Protein AF-A0A645IPT7-F1 (afdb_monomer)

Sequence (85 aa):
MVVGPIKQALDNAREDYTMMVLPDHPTPLSLRTHTSDPVPFVLYQSIHQVTSGVTRYDEESAKKSGIFVQKGCELIDILIHGLPE

Structure (mmCIF, N/CA/C/O backbone):
data_AF-A0A645IPT7-F1
#
_entry.id   AF-A0A645IPT7-F1
#
loop_
_atom_site.group_PDB
_atom_si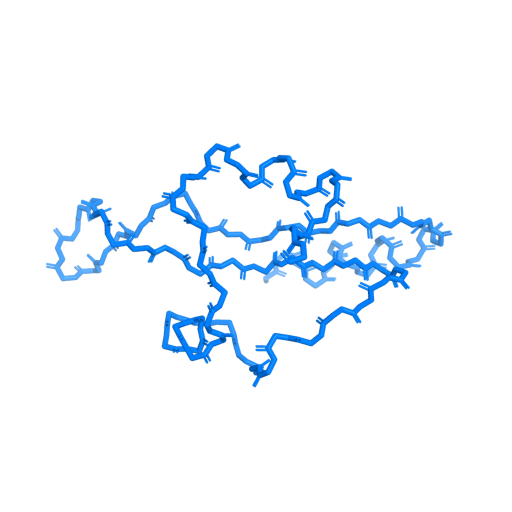te.id
_atom_site.type_symbol
_atom_site.label_atom_id
_atom_site.label_alt_id
_atom_site.label_comp_id
_atom_site.label_asym_id
_atom_site.label_entity_id
_atom_site.label_seq_id
_atom_site.pdbx_PDB_ins_code
_atom_site.Cartn_x
_atom_site.Cartn_y
_atom_sit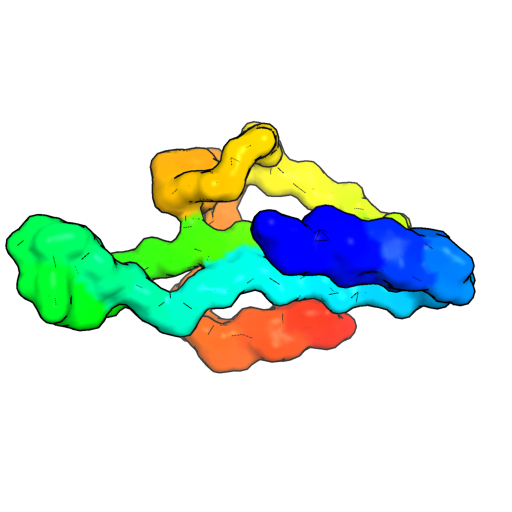e.Cartn_z
_atom_site.occupancy
_atom_site.B_iso_or_equiv
_atom_site.auth_seq_id
_atom_site.auth_comp_id
_atom_site.auth_asym_id
_atom_site.auth_atom_id
_atom_site.pdbx_PDB_model_num
ATOM 1 N N . MET A 1 1 ? 12.203 -10.263 3.069 1.00 66.94 1 MET A N 1
ATOM 2 C CA . MET A 1 1 ? 11.112 -9.368 2.620 1.00 66.94 1 MET A CA 1
ATOM 3 C C . MET A 1 1 ? 10.959 -9.540 1.110 1.00 66.94 1 MET A C 1
ATOM 5 O O . MET A 1 1 ? 11.984 -9.540 0.442 1.00 66.94 1 MET A O 1
ATOM 9 N N . VAL A 1 2 ? 9.747 -9.752 0.582 1.00 93.31 2 VAL A N 1
ATOM 10 C CA . VAL A 1 2 ? 9.527 -10.163 -0.830 1.00 93.31 2 VAL A CA 1
ATOM 11 C C . VAL A 1 2 ? 9.367 -9.005 -1.823 1.00 93.31 2 VAL A C 1
ATOM 13 O O . VAL A 1 2 ? 9.640 -9.183 -3.004 1.00 93.31 2 VAL A O 1
ATOM 16 N N . VAL A 1 3 ? 8.991 -7.811 -1.355 1.00 95.69 3 VAL A N 1
ATOM 17 C CA . VAL A 1 3 ? 8.716 -6.648 -2.223 1.00 95.69 3 VAL A CA 1
ATOM 18 C C . VAL A 1 3 ? 9.955 -6.207 -3.010 1.00 95.69 3 VAL A C 1
ATOM 20 O O . VAL A 1 3 ? 9.866 -5.971 -4.210 1.00 95.69 3 VAL A O 1
ATOM 23 N N . GLY A 1 4 ? 11.125 -6.149 -2.362 1.00 96.31 4 GLY A N 1
ATOM 24 C CA . GLY A 1 4 ? 12.384 -5.755 -3.009 1.00 96.31 4 GLY A CA 1
ATOM 25 C C . GLY A 1 4 ? 12.752 -6.631 -4.218 1.00 96.31 4 GLY A C 1
ATOM 26 O O . GLY A 1 4 ? 12.922 -6.090 -5.309 1.00 96.31 4 GLY A O 1
ATOM 27 N N . PRO A 1 5 ? 12.823 -7.970 -4.064 1.00 97.75 5 PRO A N 1
ATOM 28 C CA . PRO A 1 5 ? 13.050 -8.884 -5.183 1.00 97.75 5 PRO A CA 1
ATOM 29 C C . PRO A 1 5 ? 12.028 -8.760 -6.322 1.00 97.75 5 PRO A C 1
ATOM 31 O O . PRO A 1 5 ? 12.420 -8.791 -7.485 1.00 97.75 5 PRO A O 1
ATOM 34 N N . ILE A 1 6 ? 10.737 -8.581 -6.008 1.00 97.00 6 ILE A N 1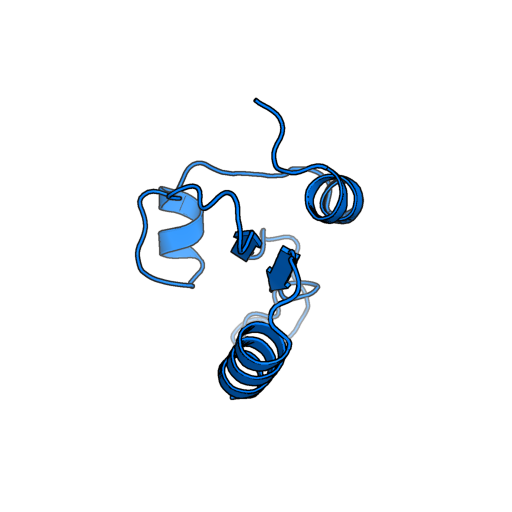
ATOM 35 C CA . ILE A 1 6 ? 9.686 -8.405 -7.026 1.00 97.00 6 ILE A CA 1
ATOM 36 C C . ILE A 1 6 ? 9.922 -7.117 -7.816 1.00 97.00 6 ILE A C 1
ATOM 38 O O . ILE A 1 6 ? 9.935 -7.148 -9.044 1.00 97.00 6 ILE A O 1
ATOM 42 N N . LYS A 1 7 ? 10.170 -5.997 -7.125 1.00 96.25 7 LYS A N 1
ATOM 43 C CA . LYS A 1 7 ? 10.467 -4.719 -7.778 1.00 96.25 7 LYS A CA 1
ATOM 44 C C . LYS A 1 7 ? 11.693 -4.834 -8.685 1.00 96.25 7 LYS A C 1
ATOM 46 O O . LYS A 1 7 ? 11.644 -4.400 -9.827 1.00 96.25 7 LYS A O 1
ATOM 51 N N . GLN A 1 8 ? 12.765 -5.462 -8.202 1.00 97.56 8 GLN A N 1
ATOM 52 C CA . GLN A 1 8 ? 13.984 -5.649 -8.988 1.00 97.56 8 GLN A CA 1
ATOM 53 C C . GLN A 1 8 ? 13.737 -6.486 -10.251 1.00 97.56 8 GLN A C 1
ATOM 55 O O . GLN A 1 8 ? 14.276 -6.170 -11.308 1.00 97.56 8 GLN A O 1
ATOM 60 N N . ALA A 1 9 ? 12.925 -7.541 -10.161 1.00 97.62 9 ALA A N 1
ATOM 61 C CA . ALA A 1 9 ? 12.565 -8.350 -11.321 1.00 97.62 9 ALA A CA 1
ATOM 62 C C . ALA A 1 9 ? 11.750 -7.549 -12.351 1.00 97.62 9 ALA A C 1
ATOM 64 O O . ALA A 1 9 ? 12.045 -7.632 -13.541 1.00 97.62 9 ALA A O 1
ATOM 65 N N . LEU A 1 10 ? 10.785 -6.741 -11.899 1.00 96.75 10 LEU A N 1
ATOM 66 C CA . LEU A 1 10 ? 9.986 -5.866 -12.765 1.00 96.75 10 LEU A CA 1
ATOM 67 C C . LEU A 1 10 ? 10.843 -4.772 -13.422 1.00 96.75 10 LEU A C 1
ATOM 69 O O . LEU A 1 10 ? 10.760 -4.576 -14.630 1.00 96.75 10 LEU A O 1
ATOM 73 N N . ASP A 1 11 ? 11.738 -4.130 -12.665 1.00 96.31 11 ASP A N 1
ATOM 74 C CA . ASP A 1 11 ? 12.691 -3.149 -13.203 1.00 96.31 11 ASP A CA 1
ATOM 75 C C . ASP A 1 11 ? 13.585 -3.782 -14.294 1.00 96.31 11 ASP A C 1
ATOM 77 O O . ASP A 1 11 ? 13.839 -3.179 -15.338 1.00 96.31 11 ASP A O 1
ATOM 81 N N . ASN A 1 12 ? 14.041 -5.022 -14.080 1.00 98.06 12 ASN A N 1
ATOM 82 C CA . ASN A 1 12 ? 14.877 -5.753 -15.036 1.00 98.06 12 ASN A CA 1
ATOM 83 C C . ASN A 1 12 ? 14.118 -6.207 -16.292 1.00 98.06 12 ASN A C 1
ATOM 85 O O . ASN A 1 12 ? 14.750 -6.378 -17.336 1.00 98.06 12 ASN A O 1
ATOM 89 N N . ALA A 1 13 ? 12.798 -6.396 -16.206 1.00 97.38 13 ALA A N 1
ATOM 90 C CA . ALA A 1 13 ? 11.956 -6.729 -17.354 1.00 97.38 13 ALA A CA 1
ATOM 91 C C . ALA A 1 13 ? 11.848 -5.566 -18.353 1.00 97.38 13 ALA A C 1
ATOM 93 O O . ALA A 1 13 ? 11.586 -5.804 -19.528 1.00 97.38 13 ALA A O 1
ATOM 94 N N . ARG A 1 14 ? 12.129 -4.327 -17.912 1.00 95.00 14 ARG A N 1
ATOM 95 C CA . ARG A 1 14 ? 12.034 -3.099 -18.724 1.00 95.00 14 ARG A CA 1
ATOM 96 C C . ARG A 1 14 ? 10.642 -2.887 -19.330 1.00 95.00 14 ARG A C 1
ATOM 98 O O . ARG A 1 14 ? 10.528 -2.353 -20.431 1.00 95.00 14 ARG A O 1
ATOM 105 N N . GLU A 1 15 ? 9.612 -3.298 -18.601 1.00 95.69 15 GLU A N 1
ATOM 106 C CA . GLU A 1 15 ? 8.213 -3.048 -18.935 1.00 95.69 15 GLU A CA 1
ATOM 107 C C . GLU A 1 15 ? 7.606 -2.052 -17.950 1.00 95.69 15 GLU A C 1
ATOM 109 O O . GLU A 1 15 ? 8.013 -1.976 -16.786 1.00 95.69 15 GLU A O 1
A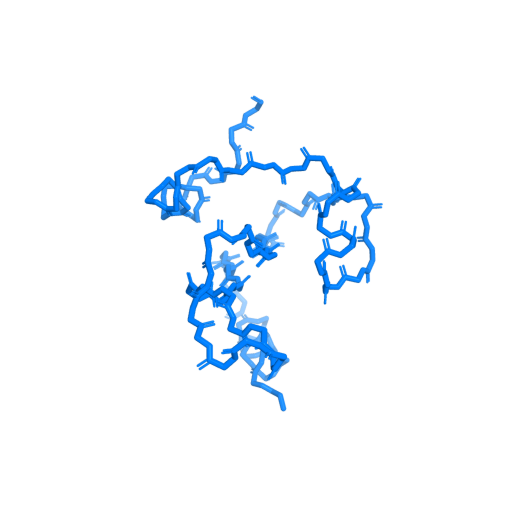TOM 114 N N . ASP A 1 16 ? 6.611 -1.307 -18.418 1.00 95.88 16 ASP A N 1
ATOM 115 C CA . ASP A 1 16 ? 5.853 -0.403 -17.570 1.00 95.88 16 ASP A CA 1
ATOM 116 C C . ASP A 1 16 ? 4.984 -1.219 -16.614 1.00 95.88 16 ASP A C 1
ATOM 118 O O . ASP A 1 16 ? 4.210 -2.088 -17.017 1.00 95.88 16 ASP A O 1
ATOM 122 N N . TYR A 1 17 ? 5.099 -0.923 -15.325 1.00 96.06 17 TYR A N 1
ATOM 123 C CA . TYR A 1 17 ? 4.295 -1.563 -14.293 1.00 96.06 17 TYR A CA 1
ATOM 124 C C . TYR A 1 17 ? 3.752 -0.574 -13.266 1.00 96.06 17 T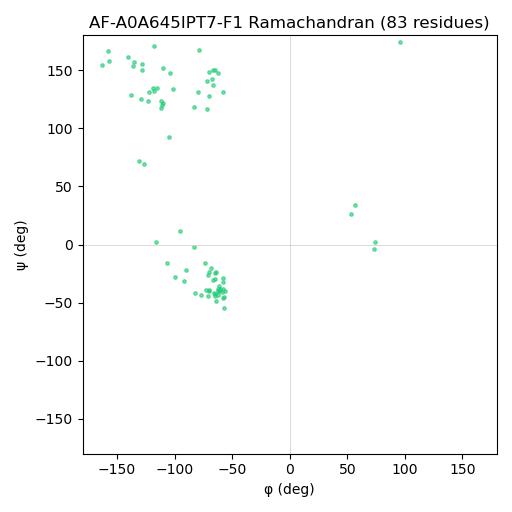YR A C 1
ATOM 126 O O . TYR A 1 17 ? 4.364 0.460 -12.959 1.00 96.06 17 TYR A O 1
ATOM 134 N N . THR A 1 18 ? 2.624 -0.977 -12.686 1.00 96.50 18 THR A N 1
ATOM 135 C CA . THR A 1 18 ? 2.054 -0.416 -11.464 1.00 96.50 18 THR A CA 1
ATOM 136 C C . THR A 1 18 ? 2.072 -1.494 -10.386 1.00 96.50 18 THR A C 1
ATOM 138 O O . THR A 1 18 ? 1.705 -2.642 -10.629 1.00 96.50 18 THR A O 1
ATOM 141 N N . MET A 1 19 ? 2.506 -1.136 -9.183 1.00 95.81 19 MET A N 1
ATOM 142 C CA . MET A 1 19 ? 2.538 -2.013 -8.018 1.00 95.81 19 MET A CA 1
ATOM 143 C C . MET A 1 19 ? 1.709 -1.390 -6.900 1.00 95.81 19 MET A C 1
ATOM 145 O O . MET A 1 19 ? 1.910 -0.224 -6.561 1.00 95.81 19 MET A O 1
ATOM 149 N N . MET A 1 20 ? 0.822 -2.183 -6.296 1.00 96.50 20 MET A N 1
ATOM 150 C CA . MET A 1 20 ? 0.128 -1.812 -5.067 1.00 96.50 20 MET A CA 1
ATOM 151 C C . MET A 1 20 ? 0.470 -2.793 -3.942 1.00 96.50 20 MET A C 1
ATOM 153 O O . MET A 1 20 ? 0.486 -4.005 -4.156 1.00 96.50 20 MET A O 1
ATOM 157 N N . VAL A 1 21 ? 0.772 -2.266 -2.753 1.00 96.50 21 VAL A N 1
ATOM 158 C CA . VAL A 1 21 ? 1.119 -3.054 -1.559 1.00 96.50 21 VAL A CA 1
ATOM 159 C C . VAL A 1 21 ? 0.269 -2.585 -0.387 1.00 96.50 21 VAL A C 1
ATOM 161 O O . VAL A 1 21 ? 0.285 -1.399 -0.072 1.00 96.50 21 VAL A O 1
ATOM 164 N N . LEU A 1 22 ? -0.450 -3.512 0.247 1.00 96.44 22 LEU A N 1
ATOM 165 C CA . LEU A 1 22 ? -1.295 -3.290 1.422 1.00 96.44 22 LEU A CA 1
ATOM 166 C C . LEU A 1 22 ? -1.615 -4.626 2.116 1.00 96.44 22 LEU A C 1
ATOM 168 O O . LEU A 1 22 ? -1.594 -5.664 1.447 1.00 96.44 22 LEU A O 1
ATOM 172 N N . PRO A 1 23 ? -1.917 -4.634 3.425 1.00 95.44 23 PRO A N 1
ATOM 173 C CA . PRO A 1 23 ? -2.608 -5.751 4.060 1.00 95.44 23 PRO A CA 1
ATOM 174 C C . PRO A 1 23 ? -4.119 -5.6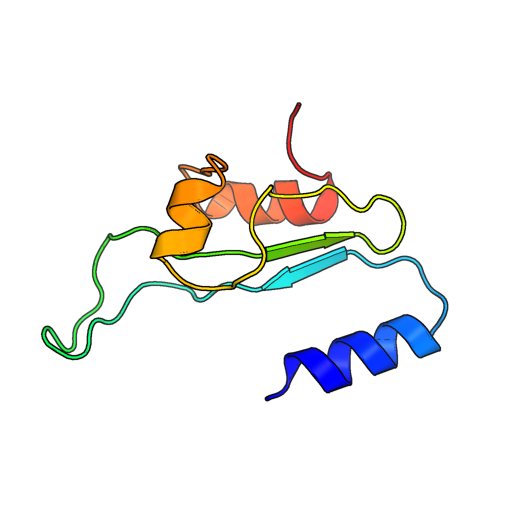96 3.763 1.00 95.44 23 PRO A C 1
ATOM 176 O O . PRO A 1 23 ? -4.640 -4.689 3.291 1.00 95.44 23 PRO A O 1
ATOM 179 N N . ASP A 1 24 ? -4.828 -6.780 4.059 1.00 94.56 24 ASP A N 1
ATOM 180 C CA . ASP A 1 24 ? -6.283 -6.901 3.920 1.00 94.56 24 ASP A CA 1
ATOM 181 C C . ASP A 1 24 ? -7.049 -6.196 5.047 1.00 94.56 24 ASP A C 1
ATOM 183 O O . ASP A 1 24 ? -8.029 -5.496 4.795 1.00 94.56 24 ASP A O 1
ATOM 187 N N . HIS A 1 25 ? -6.594 -6.356 6.289 1.00 94.94 25 HIS A N 1
ATOM 188 C CA . HIS A 1 25 ? -7.163 -5.696 7.462 1.00 94.94 25 HIS A CA 1
ATOM 189 C C . HIS A 1 25 ? -6.149 -5.607 8.617 1.00 94.94 25 HIS A C 1
ATOM 191 O O . HIS A 1 25 ? -5.225 -6.424 8.705 1.00 94.94 25 HIS A O 1
ATOM 197 N N . PRO A 1 26 ? -6.321 -4.675 9.570 1.00 96.44 26 PRO A N 1
ATOM 198 C CA . PRO A 1 26 ? -5.487 -4.616 10.761 1.00 96.44 26 PRO A CA 1
ATOM 199 C C . PRO A 1 26 ? -5.799 -5.764 11.719 1.00 96.44 26 PRO A C 1
ATOM 201 O O . PRO A 1 26 ? -6.958 -6.096 11.970 1.00 96.44 26 PRO A O 1
ATOM 204 N N . THR A 1 27 ? -4.754 -6.319 12.332 1.00 96.44 27 THR A N 1
ATOM 205 C CA . THR A 1 27 ? -4.865 -7.340 13.385 1.00 96.44 27 THR A CA 1
ATOM 206 C C . THR A 1 27 ? -3.996 -6.963 14.592 1.00 96.44 27 THR A C 1
ATOM 208 O O . THR A 1 27 ? -2.930 -7.558 14.798 1.00 96.44 27 THR A O 1
ATOM 211 N N . PRO A 1 28 ? -4.379 -5.945 15.388 1.00 95.75 28 PRO A N 1
ATOM 212 C CA . PRO A 1 28 ? -3.538 -5.439 16.469 1.00 95.75 28 PRO A CA 1
ATOM 213 C C . PRO A 1 28 ? -3.185 -6.541 17.472 1.00 95.75 28 PRO A C 1
ATOM 215 O O . PRO A 1 28 ? -4.065 -7.246 17.969 1.00 95.75 28 PRO A O 1
ATOM 218 N N . LEU A 1 29 ? -1.901 -6.671 17.821 1.00 96.81 29 LEU A N 1
ATOM 219 C CA . LEU A 1 29 ? -1.414 -7.730 18.720 1.00 96.81 29 LEU A CA 1
ATOM 220 C C . LEU A 1 29 ? -2.099 -7.723 20.096 1.00 96.81 29 LEU A C 1
ATOM 222 O O . LEU A 1 29 ? -2.279 -8.781 20.699 1.00 96.81 29 LEU A O 1
ATOM 226 N N . SER A 1 30 ? -2.477 -6.541 20.589 1.00 97.38 30 SER A N 1
ATOM 227 C CA . SER A 1 30 ? -3.199 -6.362 21.853 1.00 97.38 30 SER A CA 1
ATOM 228 C C . SER A 1 30 ? -4.613 -6.943 21.819 1.00 97.38 30 SER A C 1
ATOM 230 O O . SER A 1 30 ? -5.104 -7.392 22.850 1.00 97.38 30 SER A O 1
ATOM 232 N N . LEU A 1 31 ? -5.250 -6.953 20.645 1.00 95.25 31 LEU A N 1
ATOM 233 C CA . LEU A 1 31 ? -6.628 -7.402 20.454 1.00 95.25 31 LEU A CA 1
ATOM 234 C C . LEU A 1 31 ? -6.709 -8.827 19.902 1.00 95.25 31 LEU A C 1
ATOM 236 O O . LEU A 1 31 ? -7.677 -9.528 20.178 1.00 95.25 31 LEU A O 1
ATOM 240 N N . ARG A 1 32 ? -5.694 -9.270 19.144 1.00 95.44 32 ARG A N 1
ATOM 241 C CA . ARG A 1 32 ? -5.621 -10.602 18.506 1.00 95.44 32 ARG A CA 1
ATOM 242 C C . ARG A 1 32 ? -6.850 -10.946 17.658 1.00 95.44 32 ARG A C 1
ATOM 244 O O . ARG A 1 32 ? -7.178 -12.113 17.473 1.00 95.44 32 ARG A O 1
ATOM 251 N N . THR A 1 33 ? -7.523 -9.924 17.153 1.00 94.62 33 THR A N 1
ATOM 252 C CA . THR A 1 33 ? -8.672 -10.021 16.260 1.00 94.62 33 THR A CA 1
ATOM 253 C C . THR A 1 33 ? -8.561 -8.925 15.213 1.00 94.62 33 THR A C 1
ATOM 255 O O . THR A 1 33 ? -7.816 -7.958 15.396 1.00 94.62 33 THR A O 1
ATOM 258 N N . HIS A 1 34 ? -9.292 -9.088 14.117 1.00 95.06 34 HIS A N 1
ATOM 259 C CA . HIS A 1 34 ? -9.371 -8.073 13.077 1.00 95.06 34 HIS A CA 1
ATOM 260 C C . HIS A 1 34 ? -10.098 -6.840 13.622 1.00 95.06 34 HIS A C 1
ATOM 262 O O . HIS A 1 34 ? -11.061 -6.978 14.385 1.00 95.06 34 HIS A O 1
ATOM 268 N N . THR A 1 35 ? -9.649 -5.650 13.230 1.00 95.50 35 THR A N 1
ATOM 269 C CA . THR A 1 35 ? -10.356 -4.389 13.494 1.00 95.50 35 THR A CA 1
ATOM 270 C C . THR A 1 35 ? -10.765 -3.712 12.193 1.00 95.50 35 THR A C 1
ATOM 272 O O . THR A 1 35 ? -10.404 -4.148 11.103 1.00 95.50 35 THR A O 1
ATOM 275 N N . SER A 1 36 ? -11.571 -2.658 12.306 1.00 94.56 36 SER A N 1
ATOM 276 C CA . SER A 1 36 ? -12.029 -1.845 11.176 1.00 94.56 36 SER A CA 1
ATOM 277 C C . SER A 1 36 ? -11.172 -0.598 10.951 1.00 94.56 36 SER A C 1
ATOM 279 O O . SER A 1 36 ? -11.603 0.313 10.245 1.00 94.56 36 SER A O 1
ATOM 281 N N . ASP A 1 37 ? -10.011 -0.503 11.605 1.00 96.00 37 ASP A N 1
ATOM 282 C CA . ASP A 1 37 ? -9.103 0.621 11.392 1.00 96.00 37 ASP A CA 1
ATOM 283 C C . ASP A 1 37 ? -8.582 0.603 9.944 1.00 96.00 37 ASP A C 1
ATOM 285 O O . ASP A 1 37 ? -8.482 -0.462 9.326 1.00 96.00 37 ASP A O 1
ATOM 289 N N . PRO A 1 38 ? -8.265 1.766 9.358 1.00 96.88 38 PRO A N 1
ATOM 290 C CA . PRO A 1 38 ? -7.702 1.806 8.018 1.00 96.88 38 PRO A CA 1
ATOM 291 C C . PRO A 1 38 ? -6.305 1.176 7.981 1.00 96.88 38 PRO A C 1
ATOM 293 O O . PRO A 1 38 ? -5.544 1.249 8.947 1.00 96.88 38 PRO A O 1
ATOM 296 N N . VAL A 1 39 ? -5.951 0.610 6.828 1.00 97.56 39 VAL A N 1
ATOM 297 C CA . VAL A 1 39 ? -4.624 0.044 6.560 1.00 97.56 39 VAL A CA 1
ATOM 298 C C . VAL A 1 39 ? -3.795 0.978 5.675 1.00 97.56 39 VAL A C 1
ATOM 300 O O . VAL A 1 39 ? -4.359 1.671 4.823 1.00 97.56 39 VAL A O 1
ATOM 303 N N . PRO A 1 40 ? -2.461 1.018 5.837 1.00 97.50 40 PRO A N 1
ATOM 304 C CA . PRO A 1 40 ? -1.601 1.745 4.916 1.00 97.50 40 PRO A CA 1
ATOM 305 C C . PRO A 1 40 ? -1.560 1.026 3.561 1.00 97.50 40 PRO A C 1
ATOM 307 O O . PRO A 1 40 ? -1.609 -0.203 3.498 1.00 97.50 40 PRO A O 1
ATOM 310 N N . PHE A 1 41 ? -1.408 1.789 2.481 1.00 97.00 41 PHE A N 1
ATOM 311 C CA . PHE A 1 41 ? -1.110 1.242 1.162 1.00 97.00 41 PHE A CA 1
ATOM 312 C C . PHE A 1 41 ? -0.016 2.057 0.468 1.00 97.00 41 PHE A C 1
ATOM 314 O O . PHE A 1 41 ? 0.212 3.225 0.785 1.00 97.00 41 PHE A O 1
ATOM 321 N N . VAL A 1 42 ? 0.664 1.433 -0.490 1.00 95.94 42 VAL A N 1
ATOM 322 C CA . VAL A 1 42 ? 1.538 2.103 -1.461 1.00 95.94 42 VAL A CA 1
ATOM 323 C C . VAL A 1 42 ? 0.968 1.861 -2.841 1.00 95.94 42 VAL A C 1
ATOM 325 O O . VAL A 1 42 ? 0.685 0.716 -3.177 1.00 95.94 42 VAL A O 1
ATOM 328 N N . LEU A 1 43 ? 0.858 2.919 -3.639 1.00 95.81 43 LEU A N 1
ATOM 329 C CA . LEU A 1 43 ? 0.705 2.845 -5.086 1.00 95.81 43 LEU A CA 1
ATOM 330 C C . LEU A 1 43 ? 2.002 3.356 -5.715 1.00 95.81 43 LEU A C 1
ATOM 332 O O . LEU A 1 43 ? 2.418 4.483 -5.457 1.00 95.81 43 LEU A O 1
ATOM 336 N N . TYR A 1 44 ? 2.649 2.523 -6.522 1.00 95.06 44 TYR A N 1
ATOM 337 C CA . TYR A 1 44 ? 3.866 2.871 -7.241 1.00 95.06 44 TYR A CA 1
ATOM 338 C C . TYR A 1 44 ? 3.660 2.654 -8.733 1.00 95.06 44 TYR A C 1
ATOM 340 O O . TYR A 1 44 ? 3.354 1.543 -9.159 1.00 95.06 44 TYR A O 1
ATOM 348 N N . GLN A 1 45 ? 3.873 3.702 -9.522 1.00 94.62 45 GLN A N 1
ATOM 349 C CA . GLN A 1 45 ? 3.861 3.651 -10.979 1.00 94.62 45 GLN A CA 1
ATOM 350 C C . GLN A 1 45 ? 5.284 3.891 -11.478 1.00 94.62 45 GLN A C 1
ATOM 352 O O . GLN A 1 45 ? 5.897 4.907 -11.155 1.00 94.62 45 GLN A O 1
ATOM 357 N N . SER A 1 46 ? 5.814 2.953 -12.259 1.00 94.94 46 SER A N 1
ATOM 358 C CA . SER A 1 46 ? 7.176 3.032 -12.811 1.00 94.94 46 SER A CA 1
ATOM 359 C C . SER A 1 46 ? 7.401 4.287 -13.668 1.00 94.94 46 SER A C 1
ATOM 361 O O . SER A 1 46 ? 8.453 4.917 -13.551 1.00 94.94 46 SER A O 1
ATOM 363 N N . ILE A 1 47 ? 6.392 4.685 -14.451 1.00 91.88 47 ILE A N 1
ATOM 364 C CA . ILE A 1 47 ? 6.446 5.812 -15.398 1.00 91.88 47 ILE A CA 1
ATOM 365 C C . ILE A 1 47 ? 5.979 7.161 -14.823 1.00 91.88 47 ILE A C 1
ATOM 367 O O . ILE A 1 47 ? 6.488 8.209 -15.215 1.00 91.88 47 ILE A O 1
ATOM 371 N N . HIS A 1 48 ? 5.032 7.157 -13.883 1.00 88.19 48 HIS A N 1
ATOM 372 C CA . HIS A 1 48 ? 4.369 8.361 -13.368 1.00 88.19 48 HIS A CA 1
ATOM 373 C C . HIS A 1 48 ? 4.456 8.408 -11.843 1.00 88.19 48 HIS A C 1
ATOM 375 O O . HIS A 1 48 ? 3.477 8.224 -11.128 1.00 88.19 48 HIS A O 1
ATOM 381 N N . GLN A 1 49 ? 5.666 8.617 -11.327 1.00 84.00 49 GLN A N 1
ATOM 382 C CA . GLN A 1 49 ? 5.890 8.636 -9.884 1.00 84.00 49 GLN A CA 1
ATOM 383 C C . GLN A 1 49 ? 5.297 9.900 -9.253 1.00 84.00 49 GLN A C 1
ATOM 385 O O . GLN A 1 49 ? 5.753 11.013 -9.512 1.00 84.00 49 GLN A O 1
ATOM 390 N N . VAL A 1 50 ? 4.312 9.707 -8.377 1.00 84.38 50 VAL A N 1
ATOM 391 C CA . VAL A 1 50 ? 3.724 10.760 -7.545 1.00 84.38 50 VAL A CA 1
ATOM 392 C C . VAL A 1 50 ? 4.295 10.652 -6.134 1.00 84.38 50 VAL A C 1
ATOM 394 O O . VAL A 1 50 ? 4.380 9.564 -5.564 1.00 84.38 50 VAL A O 1
ATOM 397 N N . THR A 1 51 ? 4.704 11.783 -5.557 1.00 88.94 51 THR A N 1
ATOM 398 C CA . THR A 1 51 ? 5.141 11.822 -4.157 1.00 88.94 51 THR A CA 1
ATOM 399 C C . THR A 1 51 ? 3.935 11.858 -3.225 1.00 88.94 51 THR A C 1
ATOM 401 O O . THR A 1 51 ? 3.038 12.679 -3.390 1.00 88.94 51 THR A O 1
ATOM 404 N N . SER A 1 52 ? 3.932 10.996 -2.211 1.00 90.31 52 SER A N 1
ATOM 405 C CA . SER A 1 52 ? 2.934 11.009 -1.134 1.00 90.31 52 SER A CA 1
ATOM 406 C C . SER A 1 52 ? 3.264 12.014 -0.022 1.00 90.31 52 SER A C 1
ATOM 408 O O . SER A 1 52 ? 2.531 12.115 0.958 1.00 90.31 52 SER A O 1
ATOM 410 N N . GLY A 1 53 ? 4.402 12.715 -0.116 1.00 94.44 53 GLY A N 1
ATOM 411 C CA . GLY A 1 53 ? 4.890 13.616 0.934 1.00 94.44 53 GLY A CA 1
ATOM 412 C C . GLY A 1 53 ? 5.462 12.907 2.170 1.00 94.44 53 GLY A C 1
ATOM 413 O O . GLY A 1 53 ? 5.886 13.579 3.111 1.00 94.44 53 GLY A O 1
ATOM 414 N N . VAL A 1 54 ? 5.521 11.569 2.178 1.00 95.94 54 VAL A N 1
ATOM 415 C CA . VAL A 1 54 ? 6.053 10.760 3.287 1.00 95.94 54 VAL A CA 1
ATOM 416 C C . VAL A 1 54 ? 7.095 9.749 2.805 1.00 95.94 54 VAL A C 1
ATOM 418 O O . VAL A 1 54 ? 7.109 9.353 1.644 1.00 95.94 54 VAL A O 1
ATOM 421 N N . THR A 1 55 ? 7.998 9.332 3.699 1.00 94.94 55 THR A N 1
ATOM 422 C CA . THR A 1 55 ? 9.162 8.482 3.362 1.00 94.94 55 THR A CA 1
ATOM 423 C C . THR A 1 55 ? 9.149 7.107 4.032 1.00 94.94 55 THR A C 1
ATOM 425 O O . THR A 1 55 ? 10.093 6.334 3.868 1.00 94.94 55 THR A O 1
ATOM 428 N N . ARG A 1 56 ? 8.102 6.789 4.803 1.00 96.44 56 ARG A N 1
ATOM 429 C CA . ARG A 1 56 ? 7.965 5.527 5.542 1.00 96.44 56 ARG A CA 1
ATOM 430 C C . ARG A 1 56 ? 6.631 4.860 5.241 1.00 96.44 56 ARG A C 1
ATOM 432 O O . ARG A 1 56 ? 5.643 5.535 4.961 1.00 96.44 56 ARG A O 1
ATOM 439 N N . TYR A 1 57 ? 6.634 3.534 5.320 1.00 96.00 57 TYR A N 1
ATOM 440 C CA . TYR A 1 57 ? 5.446 2.699 5.206 1.00 96.00 57 TYR A CA 1
ATOM 441 C C . TYR A 1 57 ? 5.053 2.191 6.595 1.00 96.00 57 TYR A C 1
ATOM 443 O O . TYR A 1 57 ? 5.586 1.191 7.073 1.00 96.00 57 TYR A O 1
ATOM 451 N N . ASP A 1 58 ? 4.166 2.939 7.241 1.00 97.44 58 ASP A N 1
ATOM 452 C CA . ASP A 1 58 ? 3.567 2.655 8.544 1.00 97.44 58 ASP A CA 1
ATOM 453 C C . ASP A 1 58 ? 2.246 3.437 8.672 1.00 97.44 58 ASP A C 1
ATOM 455 O O . ASP A 1 58 ? 1.952 4.330 7.870 1.00 97.44 58 ASP A O 1
ATOM 459 N N . GLU A 1 59 ? 1.428 3.088 9.662 1.00 97.44 59 GLU A N 1
ATOM 460 C CA . GLU A 1 59 ? 0.099 3.663 9.884 1.00 97.44 59 GLU A CA 1
ATOM 461 C C . GLU A 1 59 ? 0.155 5.176 10.164 1.00 97.44 59 GLU A C 1
ATOM 463 O O . GLU A 1 59 ? -0.711 5.936 9.721 1.00 97.44 59 GLU A O 1
ATOM 468 N N . GLU A 1 60 ? 1.189 5.642 10.872 1.00 97.62 60 GLU A N 1
ATOM 469 C CA . GLU A 1 60 ? 1.348 7.055 11.226 1.00 97.62 60 GLU A CA 1
ATOM 470 C C . GLU A 1 60 ? 1.696 7.909 9.997 1.00 97.62 60 GLU A C 1
ATOM 472 O O . GLU A 1 60 ? 1.122 8.981 9.784 1.00 97.62 60 GLU A O 1
ATOM 477 N N . SER A 1 61 ? 2.622 7.433 9.167 1.00 97.81 61 SER A N 1
ATOM 478 C CA . SER A 1 61 ? 3.055 8.102 7.941 1.00 97.81 61 SER A CA 1
ATOM 479 C C . SER A 1 61 ? 1.958 8.073 6.883 1.00 97.81 61 SER A C 1
ATOM 481 O O . SER A 1 61 ? 1.707 9.097 6.251 1.00 97.81 61 SER A O 1
ATOM 483 N N 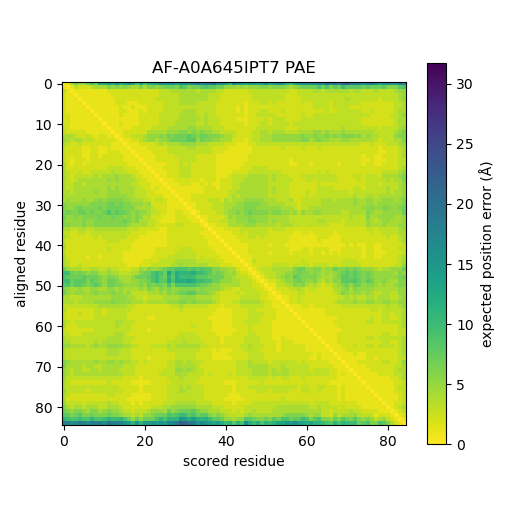. ALA A 1 62 ? 1.228 6.962 6.742 1.00 97.00 62 ALA A N 1
ATOM 484 C CA . ALA A 1 62 ? 0.072 6.892 5.849 1.00 97.00 62 ALA A CA 1
ATOM 485 C C . ALA A 1 62 ? -0.968 7.964 6.200 1.00 97.00 62 ALA A C 1
ATOM 487 O O . ALA A 1 62 ? -1.403 8.713 5.325 1.00 97.00 62 ALA A O 1
ATOM 488 N N . LYS A 1 63 ? -1.278 8.140 7.491 1.00 97.00 63 LYS A N 1
ATOM 489 C CA . LYS A 1 63 ? -2.183 9.201 7.951 1.00 97.00 63 LYS A CA 1
ATOM 490 C C . LYS A 1 63 ? -1.677 10.609 7.611 1.00 97.00 63 LYS A C 1
ATOM 492 O O . LYS A 1 63 ? -2.478 11.470 7.257 1.00 97.00 63 LYS A O 1
ATOM 497 N N . LYS A 1 64 ? -0.364 10.855 7.699 1.00 97.56 64 LYS A N 1
ATOM 498 C CA . LYS A 1 64 ? 0.255 12.153 7.363 1.00 97.56 64 LYS A CA 1
ATOM 499 C C . LYS A 1 64 ? 0.242 12.469 5.865 1.00 97.56 64 LYS A C 1
ATOM 501 O O . LYS A 1 64 ? 0.299 13.644 5.524 1.00 97.56 64 LYS A O 1
ATOM 506 N N . SER A 1 65 ? 0.154 11.459 4.995 1.00 95.94 65 SER A N 1
ATOM 507 C CA . SER A 1 65 ? 0.083 11.671 3.540 1.00 95.94 65 SER A CA 1
ATOM 508 C C . SER A 1 65 ? -1.186 12.408 3.098 1.00 95.94 65 SER A C 1
ATOM 510 O O . SER A 1 65 ? -1.198 13.033 2.044 1.00 95.94 65 SER A O 1
ATOM 512 N N . GLY A 1 66 ? -2.264 12.331 3.888 1.00 95.50 66 GLY A N 1
ATOM 513 C CA . GLY A 1 66 ? -3.570 12.893 3.535 1.00 95.50 66 GLY A CA 1
ATOM 514 C C . GLY A 1 66 ? -4.330 12.110 2.456 1.00 95.50 66 GLY A C 1
ATOM 515 O O . GLY A 1 66 ? -5.476 12.445 2.173 1.00 95.50 66 GLY A O 1
ATOM 516 N N . ILE A 1 67 ? -3.737 11.055 1.888 1.00 94.81 67 ILE A N 1
ATOM 517 C CA . ILE A 1 67 ? -4.373 10.195 0.887 1.00 94.81 67 ILE A CA 1
ATOM 518 C C . ILE A 1 67 ? -5.225 9.156 1.616 1.00 94.81 67 ILE A C 1
ATOM 520 O O . ILE A 1 67 ? -4.711 8.343 2.385 1.00 94.81 67 ILE A O 1
ATOM 524 N N . PHE A 1 68 ? -6.535 9.171 1.372 1.00 95.81 68 PHE A N 1
ATOM 525 C CA . PHE A 1 68 ? -7.474 8.250 2.003 1.00 95.81 68 PHE A CA 1
ATOM 526 C C . PHE A 1 68 ? -8.501 7.734 0.998 1.00 95.81 68 PHE A C 1
ATOM 528 O O . PHE A 1 68 ? -9.168 8.514 0.324 1.00 95.81 68 PHE A O 1
ATOM 535 N N . VAL A 1 69 ? -8.649 6.411 0.942 1.00 96.25 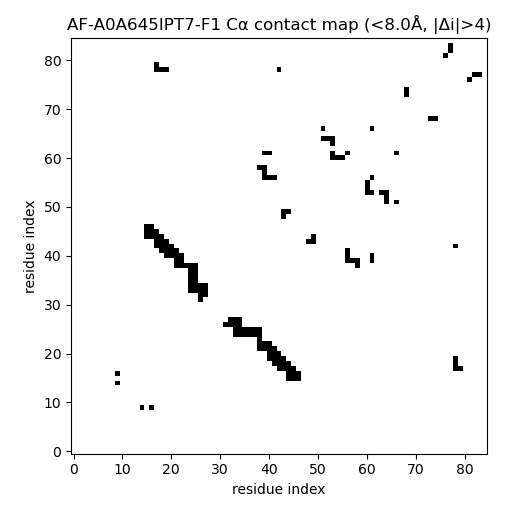69 VAL A N 1
ATOM 536 C CA . VAL A 1 69 ? -9.649 5.726 0.119 1.00 96.25 69 VAL A CA 1
ATOM 537 C C . VAL A 1 69 ? -10.662 5.094 1.061 1.00 96.25 69 VAL A C 1
ATOM 539 O O . VAL A 1 69 ? -10.309 4.246 1.880 1.00 96.25 69 VAL A O 1
ATOM 542 N N . GLN A 1 70 ? -11.921 5.524 0.975 1.00 95.38 70 GLN A N 1
ATOM 543 C CA . GLN A 1 70 ? -12.949 5.091 1.921 1.00 95.38 70 GLN A CA 1
ATOM 544 C C . GLN A 1 70 ? -13.373 3.637 1.690 1.00 95.38 70 GLN A C 1
ATOM 546 O O . GLN A 1 70 ? -13.626 2.914 2.654 1.00 95.38 70 GLN A O 1
ATOM 551 N N . LYS A 1 71 ? -13.484 3.204 0.427 1.00 95.38 71 LYS A N 1
ATOM 552 C CA . LYS A 1 71 ? -13.918 1.846 0.087 1.00 95.38 71 LYS A CA 1
ATOM 553 C C . LYS A 1 71 ? -12.764 1.054 -0.505 1.00 95.38 71 LYS A C 1
ATOM 555 O O . LYS A 1 71 ? -12.269 1.375 -1.577 1.00 95.38 71 LYS A O 1
ATOM 560 N N . GLY A 1 72 ? -12.407 -0.053 0.142 1.00 93.12 72 GLY A N 1
ATOM 561 C CA . GLY A 1 72 ? -11.319 -0.917 -0.330 1.00 93.12 72 GLY A CA 1
ATOM 562 C C . GLY A 1 72 ? -11.522 -1.454 -1.753 1.00 93.12 72 GLY A C 1
ATOM 563 O O . GLY A 1 72 ? -10.549 -1.654 -2.469 1.00 93.12 72 GLY A O 1
ATOM 564 N N . CYS A 1 73 ? -12.769 -1.628 -2.207 1.00 94.75 73 CYS A N 1
ATOM 565 C CA . CYS A 1 73 ? -13.051 -2.060 -3.578 1.00 94.75 73 CYS A CA 1
ATOM 566 C C . CYS A 1 73 ? -12.606 -1.050 -4.648 1.00 94.75 73 CYS A C 1
ATOM 568 O O . CYS A 1 73 ? -12.340 -1.464 -5.766 1.00 94.75 73 CYS A O 1
ATOM 570 N N . GLU A 1 74 ? -12.479 0.239 -4.319 1.00 96.31 74 GLU A N 1
ATOM 571 C CA . GLU A 1 74 ? -12.020 1.279 -5.254 1.00 96.31 74 GLU A CA 1
ATOM 572 C C . GLU A 1 74 ? -10.507 1.172 -5.528 1.00 96.31 74 GLU A C 1
ATOM 574 O O . GLU A 1 74 ? -10.005 1.710 -6.511 1.00 96.31 74 GLU A O 1
ATOM 579 N N . LEU A 1 75 ? -9.758 0.431 -4.699 1.00 96.69 75 LEU A N 1
ATOM 580 C CA . LEU A 1 75 ? -8.311 0.269 -4.857 1.00 96.69 75 LEU A CA 1
ATOM 581 C C . LEU A 1 75 ? -7.923 -0.478 -6.137 1.00 96.69 75 LEU A C 1
ATOM 583 O O . LEU A 1 75 ? -6.852 -0.216 -6.680 1.00 96.69 75 LEU A O 1
ATOM 587 N N . ILE A 1 76 ? -8.769 -1.388 -6.635 1.00 96.00 76 ILE A N 1
ATOM 588 C CA . ILE A 1 76 ? -8.482 -2.087 -7.895 1.00 96.00 76 ILE A CA 1
ATOM 589 C C . ILE A 1 76 ? -8.595 -1.138 -9.090 1.00 96.00 76 ILE A C 1
ATOM 591 O O . ILE A 1 76 ? -7.746 -1.169 -9.979 1.00 96.00 76 ILE A O 1
ATOM 595 N N . ASP A 1 77 ? -9.580 -0.240 -9.065 1.00 96.31 77 ASP A N 1
ATOM 596 C CA . ASP A 1 77 ? -9.742 0.785 -10.091 1.00 96.31 77 ASP A CA 1
ATOM 597 C C . ASP A 1 77 ? -8.560 1.759 -10.038 1.00 96.31 77 ASP A C 1
ATOM 599 O O . ASP A 1 77 ? -7.976 2.077 -11.071 1.00 96.31 77 ASP A O 1
ATOM 603 N N . ILE A 1 78 ? -8.123 2.139 -8.830 1.00 95.62 78 ILE A N 1
ATOM 604 C CA . ILE A 1 78 ? -6.928 2.971 -8.615 1.00 95.62 78 ILE A CA 1
ATOM 605 C C . ILE A 1 78 ? -5.650 2.275 -9.111 1.00 95.62 78 ILE A C 1
ATOM 607 O O . ILE A 1 78 ? -4.772 2.930 -9.668 1.00 95.62 78 ILE A O 1
ATOM 611 N N . LEU A 1 79 ? -5.516 0.957 -8.940 1.00 96.06 79 LEU A N 1
ATOM 612 C CA . LEU A 1 79 ? -4.362 0.208 -9.450 1.00 96.06 79 LEU A CA 1
ATOM 613 C C . LEU A 1 79 ? -4.275 0.273 -10.983 1.00 96.06 79 LEU A C 1
ATOM 615 O O . LEU A 1 79 ? -3.178 0.388 -11.530 1.00 96.06 79 LEU A O 1
ATOM 619 N N . ILE A 1 80 ? -5.418 0.184 -11.666 1.00 94.88 80 ILE A N 1
ATOM 620 C CA . ILE A 1 80 ? -5.494 0.143 -13.132 1.00 94.88 80 ILE A CA 1
ATOM 621 C C . ILE A 1 80 ? -5.411 1.551 -13.735 1.00 94.88 80 ILE A C 1
ATOM 623 O O . ILE A 1 80 ? -4.734 1.746 -14.743 1.00 94.88 80 ILE A O 1
ATOM 627 N N . HIS A 1 81 ? -6.091 2.527 -13.132 1.00 93.31 81 HIS A N 1
ATOM 628 C CA . HIS A 1 81 ? -6.286 3.861 -13.707 1.00 93.31 81 HIS A CA 1
ATOM 629 C C . HIS A 1 81 ? -5.461 4.968 -13.035 1.00 93.31 81 HIS A C 1
ATOM 631 O O . HIS A 1 81 ? -5.278 6.025 -13.634 1.00 93.31 81 HIS A O 1
ATOM 637 N N . GLY A 1 82 ? -4.920 4.728 -11.840 1.00 90.12 82 GLY A N 1
ATOM 638 C CA . GLY A 1 82 ? -4.236 5.730 -11.021 1.00 90.12 82 GLY A CA 1
ATOM 639 C C . GLY A 1 82 ? -5.148 6.375 -9.974 1.00 90.12 82 GLY A C 1
ATOM 640 O O . GLY A 1 82 ? -6.350 6.113 -9.916 1.00 90.12 82 GLY A O 1
ATOM 641 N N . LEU A 1 83 ? -4.560 7.210 -9.110 1.00 85.44 83 LEU A N 1
ATOM 642 C CA . LEU A 1 83 ? -5.340 8.007 -8.162 1.00 85.44 83 LEU A CA 1
ATOM 643 C C . LEU A 1 83 ? -6.188 9.038 -8.928 1.00 85.44 83 LEU A C 1
ATOM 645 O O . LEU A 1 83 ? -5.668 9.653 -9.862 1.00 85.44 83 LEU A O 1
ATOM 649 N N . PRO A 1 84 ? -7.461 9.239 -8.545 1.00 76.44 84 PRO A N 1
ATOM 650 C CA . PRO A 1 84 ? -8.255 10.341 -9.073 1.00 76.44 84 PRO A CA 1
ATOM 651 C C . PRO A 1 84 ? -7.616 11.687 -8.690 1.00 76.44 84 PRO A C 1
ATOM 653 O O . PRO A 1 84 ? -6.987 11.784 -7.633 1.00 76.44 84 PRO A O 1
ATOM 656 N N . GLU A 1 85 ? -7.763 12.690 -9.562 1.00 63.97 85 GLU A N 1
ATOM 657 C CA . GLU A 1 85 ? -7.308 14.072 -9.316 1.00 63.97 85 GLU A CA 1
ATOM 658 C C . GLU A 1 85 ? -7.990 14.724 -8.103 1.00 63.97 85 GLU A C 1
ATOM 660 O O . GLU A 1 85 ? -9.205 14.485 -7.890 1.00 63.97 85 GLU A O 1
#

pLDDT: mean 94.31, std 5.62, range [63.97, 98.06]

InterPro domains:
  IPR004456 2,3-bisphosphoglycerate-independent phosphoglycerate mutase [PTHR31209] (4-80)
  IPR006124 Metallo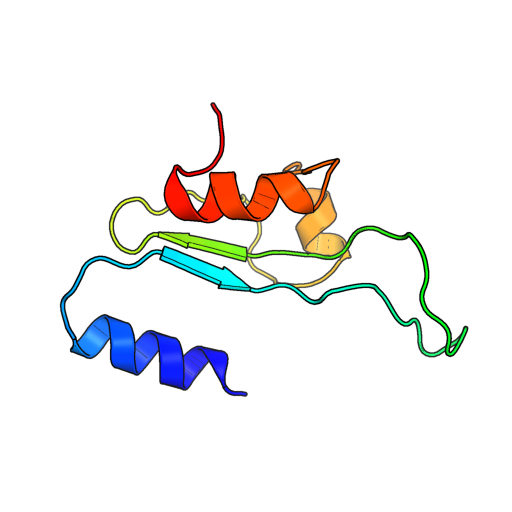enzyme [PF01676] (6-68)
  IPR017850 Alkaline-phosphatase-like, core domain superfamily [G3DSA:3.40.720.10] (1-82)
  IPR017850 Alkaline-phosphatase-like, core domain superfamily [SSF53649] (6-45)

Foldseek 3Di:
DVPVVVVVVVVVVVDWAKDKDWDPFDQDPVNNDTDPDDIAMDIQTPVDGDDLVADDHDPVRSVVSVDDDPDPVCVVVCRVPNDDD

Organism: NCBI:txid1076179

Mean predicted aligned error: 3.18 Å

Secondary structure (DSSP, 8-state):
--HHHHHHHHHHHT---EEEE--SS---TTT-S---PPPP-EEEESSSPPP-S----SHHHHHHH----S-TTHHHHHHHH----

Solvent-accessible surface area (backbone atoms only — not comparable to full-atom values): 5657 Å² total; per-residue (Å²): 128,69,65,62,62,52,51,53,52,46,62,71,66,72,58,91,50,66,49,76,51,64,74,94,64,39,59,50,82,92,70,74,43,78,51,89,59,87,66,47,71,47,81,45,37,76,86,67,75,74,84,56,87,58,92,60,94,44,65,69,40,36,63,71,41,70,72,80,76,92,53,77,78,55,51,59,54,30,64,77,73,43,79,83,134

Radius of gyration: 14.22 Å; Cα contacts (8 Å, |Δi|>4): 82; chains: 1; bounding box: 29×25×41 Å